Protein AF-A0A382KE20-F1 (afdb_monomer_lite)

Radius of gyration: 14.22 Å; chains: 1; bounding box: 24×34×31 Å

Secondary structure (DSSP, 8-state):
------HHHHHHH-HHHHHHHHHHHHS-SSHHHHHHGGG----SSS--S-GGG-PPPPP-

Sequence (60 aa):
NLKSENLETMLEKYPEKVLMKSVRGMLPKNKLGRAMIKKLRVFAGPEHTHIAQQPESLKL

InterPro domains:
  IPR005822 Large ribosomal subunit protein uL13 [PF00572] (2-48)
  IPR005822 Large ribosomal subunit protein uL13 [PTHR11545] (1-59)
  IPR023563 Large ribosomal subunit protein uL13, conserved site [PS00783] (23-45)
  IPR036899 Large ribosomal subunit protein uL13 superfamily [G3DSA:3.90.1180.10] (1-60)
  IPR036899 Large ribosomal subunit protein uL13 superfamily [SSF52161] (2-59)

Organism: NCBI:txid408172

pLDDT: mean 90.24, std 5.64, range [66.44, 96.75]

Structure (mmCIF, N/CA/C/O backbone):
data_AF-A0A382KE20-F1
#
_entry.id   AF-A0A382KE20-F1
#
loop_
_atom_site.group_PDB
_atom_site.id
_atom_site.type_symbol
_atom_site.label_atom_id
_atom_site.label_alt_id
_atom_site.label_comp_id
_atom_site.label_asym_id
_atom_site.label_entity_id
_atom_site.label_seq_id
_atom_site.pdbx_PDB_ins_code
_atom_site.Cartn_x
_atom_site.Cartn_y
_atom_site.Cartn_z
_atom_site.occupancy
_atom_site.B_iso_or_equiv
_atom_site.auth_seq_id
_atom_site.auth_comp_id
_atom_site.auth_asym_id
_atom_site.auth_atom_id
_atom_site.pdbx_PDB_model_num
ATOM 1 N N . ASN A 1 1 ? -7.079 15.403 15.216 1.00 66.44 1 ASN A N 1
ATOM 2 C CA . ASN A 1 1 ? -7.290 15.834 13.814 1.00 66.44 1 ASN A CA 1
ATOM 3 C C . ASN A 1 1 ? -7.810 14.675 12.984 1.00 66.44 1 ASN A C 1
ATOM 5 O O . ASN A 1 1 ? -7.038 13.784 12.651 1.00 66.44 1 ASN A O 1
ATOM 9 N N . LEU A 1 2 ? -9.112 14.663 12.698 1.00 86.50 2 LEU A N 1
ATOM 10 C CA . LEU A 1 2 ? -9.727 13.701 11.785 1.00 86.50 2 LEU A CA 1
ATOM 11 C C . LEU A 1 2 ? -9.473 14.164 10.345 1.00 86.50 2 LEU A C 1
ATOM 13 O O . LEU A 1 2 ? -9.734 15.319 10.024 1.00 86.50 2 LEU A O 1
ATOM 17 N N . LYS A 1 3 ? -8.947 13.278 9.497 1.00 85.81 3 LYS A N 1
ATOM 18 C CA . LYS A 1 3 ? -8.832 13.507 8.052 1.00 85.81 3 LYS A CA 1
ATOM 19 C C . LYS A 1 3 ? -9.854 12.621 7.348 1.00 85.81 3 LYS A C 1
ATOM 21 O O . LYS A 1 3 ? -9.953 11.440 7.675 1.00 85.81 3 LYS A O 1
ATOM 26 N N . SER A 1 4 ? -10.599 13.197 6.415 1.00 89.06 4 SER A N 1
ATOM 27 C CA . SER A 1 4 ? -11.551 12.498 5.553 1.00 89.06 4 SER A CA 1
ATOM 28 C C . SER A 1 4 ? -11.167 12.742 4.095 1.00 89.06 4 SER A C 1
ATOM 30 O O 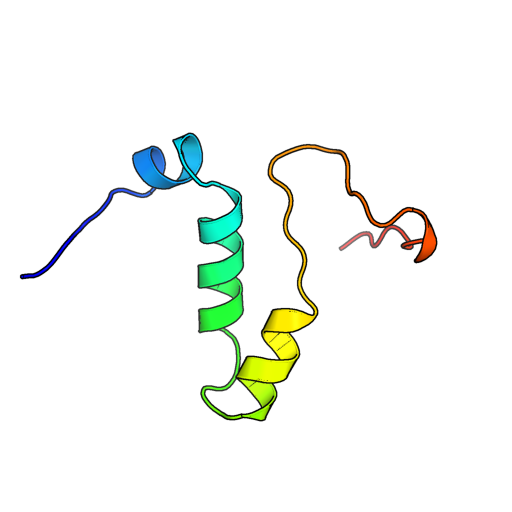. SER A 1 4 ? -10.648 13.804 3.759 1.00 89.06 4 SER A O 1
ATOM 32 N N . GLU A 1 5 ? -11.358 11.731 3.255 1.00 88.75 5 GLU A N 1
ATOM 33 C CA . GLU A 1 5 ? -11.105 11.781 1.814 1.00 88.75 5 GLU A CA 1
ATOM 34 C C . GLU A 1 5 ? -12.227 11.018 1.107 1.00 88.75 5 GLU A C 1
ATOM 36 O O . GLU A 1 5 ? -12.695 9.993 1.615 1.00 88.75 5 GLU A O 1
ATOM 41 N N . ASN A 1 6 ? -12.648 11.510 -0.058 1.00 93.44 6 ASN A N 1
ATOM 42 C CA . ASN A 1 6 ? -13.688 10.879 -0.866 1.00 93.44 6 ASN A CA 1
ATOM 43 C C . ASN A 1 6 ? -13.096 9.751 -1.721 1.00 93.44 6 ASN A C 1
ATOM 45 O O . ASN A 1 6 ? -11.922 9.794 -2.102 1.00 93.44 6 ASN A O 1
ATOM 49 N N . LEU A 1 7 ? -13.922 8.759 -2.069 1.00 90.81 7 LEU A N 1
ATOM 50 C CA . LEU A 1 7 ? -13.489 7.624 -2.891 1.00 90.81 7 LEU A CA 1
ATOM 51 C C . LEU A 1 7 ? -12.929 8.080 -4.243 1.00 90.81 7 LEU A C 1
ATOM 53 O O . LEU A 1 7 ? -11.858 7.628 -4.628 1.00 90.81 7 LEU A O 1
ATOM 57 N N . GLU A 1 8 ? -13.613 9.005 -4.913 1.00 92.25 8 GLU A N 1
ATOM 58 C CA . GLU A 1 8 ? -13.198 9.575 -6.200 1.00 92.25 8 GLU A CA 1
ATOM 59 C C . GLU A 1 8 ? -11.783 10.162 -6.125 1.00 92.25 8 GLU A C 1
ATOM 61 O O . GLU A 1 8 ? -10.878 9.701 -6.816 1.00 92.25 8 GLU A O 1
ATOM 66 N N . THR A 1 9 ? -11.537 11.050 -5.155 1.00 91.50 9 THR A N 1
ATOM 67 C CA . THR A 1 9 ? -10.205 11.638 -4.944 1.00 91.50 9 THR A CA 1
ATOM 68 C C . THR A 1 9 ? -9.122 10.599 -4.636 1.00 91.50 9 THR A C 1
ATOM 70 O O . THR A 1 9 ? -7.945 10.809 -4.933 1.00 91.50 9 THR A O 1
ATOM 73 N N . MET A 1 10 ? -9.495 9.473 -4.021 1.00 90.19 10 MET A N 1
ATOM 74 C CA . MET A 1 10 ? -8.564 8.397 -3.692 1.00 90.19 10 MET A CA 1
ATOM 75 C C . MET A 1 10 ? -8.277 7.499 -4.902 1.00 90.19 10 MET A C 1
ATOM 77 O O . MET A 1 10 ? -7.147 7.038 -5.037 1.00 90.19 10 MET A O 1
ATOM 81 N N . LEU A 1 11 ? -9.259 7.279 -5.779 1.00 90.62 11 LEU A N 1
ATOM 82 C CA . LEU A 1 11 ? -9.092 6.544 -7.034 1.00 90.62 11 LEU A CA 1
ATOM 83 C C . LEU A 1 11 ? -8.217 7.308 -8.029 1.00 90.62 11 LEU A C 1
ATOM 85 O O . LEU A 1 11 ? -7.414 6.689 -8.715 1.00 90.62 11 LEU A O 1
ATOM 89 N N . GLU A 1 12 ? -8.317 8.635 -8.068 1.00 89.88 12 GLU A N 1
ATOM 90 C CA . GLU A 1 12 ? -7.464 9.461 -8.929 1.00 89.88 12 GLU A CA 1
ATOM 91 C C . GLU A 1 12 ? -6.007 9.487 -8.456 1.00 89.88 12 GLU A C 1
ATOM 93 O O . GLU A 1 12 ? -5.081 9.399 -9.258 1.00 89.88 12 GLU A O 1
ATOM 98 N N . LYS A 1 13 ? -5.786 9.619 -7.141 1.00 90.25 13 LYS A N 1
ATOM 99 C CA . LYS A 1 13 ? -4.433 9.786 -6.585 1.00 90.25 13 LYS A CA 1
ATOM 100 C C . LYS A 1 13 ? -3.712 8.470 -6.320 1.00 90.25 13 LYS A C 1
ATOM 102 O O . LYS A 1 13 ? -2.504 8.396 -6.517 1.00 90.25 13 LYS A O 1
ATOM 107 N N . TYR A 1 14 ? -4.423 7.482 -5.778 1.00 90.25 14 TYR A N 1
ATOM 108 C CA . TYR A 1 14 ? -3.860 6.227 -5.268 1.00 90.25 14 TYR A CA 1
ATOM 109 C C . TYR A 1 14 ? -4.857 5.062 -5.416 1.00 90.25 14 TYR A C 1
ATOM 111 O O . TYR A 1 14 ? -5.308 4.498 -4.402 1.00 90.25 14 TYR A O 1
ATOM 119 N N . PRO A 1 15 ? -5.231 4.688 -6.651 1.00 89.94 15 PRO A N 1
ATOM 120 C CA . PRO A 1 15 ? -6.223 3.640 -6.896 1.00 89.94 15 PRO A CA 1
ATOM 121 C C . PRO A 1 15 ? -5.842 2.300 -6.246 1.00 89.94 15 PRO A C 1
ATOM 123 O O . PRO A 1 15 ? -6.695 1.603 -5.693 1.00 89.94 15 PRO A O 1
ATOM 126 N N . GLU A 1 16 ? -4.549 1.970 -6.184 1.00 91.88 16 GLU A N 1
ATOM 127 C CA . GLU A 1 16 ? -4.035 0.750 -5.557 1.00 91.88 16 GLU A CA 1
ATOM 128 C C . GLU A 1 16 ? -4.360 0.657 -4.057 1.00 91.88 16 GLU A C 1
ATOM 130 O O . GLU A 1 16 ? -4.613 -0.428 -3.518 1.00 91.88 16 GLU A O 1
ATOM 135 N N . LYS A 1 17 ? -4.413 1.802 -3.362 1.00 91.50 17 LYS A N 1
ATOM 136 C CA . LYS A 1 17 ? -4.696 1.838 -1.923 1.00 91.50 17 LYS A CA 1
ATOM 137 C C . LYS A 1 17 ? -6.149 1.501 -1.620 1.00 91.50 17 LYS A C 1
ATOM 139 O O . LYS A 1 17 ? -6.412 1.021 -0.518 1.00 91.50 17 LYS A O 1
ATOM 144 N N . VAL A 1 18 ? -7.080 1.760 -2.540 1.00 92.88 18 VAL A N 1
ATOM 145 C CA . VAL A 1 18 ? -8.506 1.460 -2.341 1.00 92.88 18 VAL A CA 1
ATOM 146 C C . VAL A 1 18 ? -8.680 -0.049 -2.195 1.00 92.88 18 VAL A C 1
ATOM 148 O O . VAL A 1 18 ? -9.130 -0.522 -1.151 1.00 92.88 18 VAL A O 1
ATOM 151 N N . LEU A 1 19 ? -8.203 -0.811 -3.181 1.00 92.19 19 LEU A N 1
ATOM 152 C CA . LEU A 1 19 ? -8.230 -2.275 -3.165 1.00 92.19 19 LEU A CA 1
ATOM 153 C C . LEU A 1 19 ? -7.456 -2.855 -1.978 1.00 92.19 19 LEU A C 1
ATOM 155 O O . LEU A 1 19 ? -7.969 -3.707 -1.251 1.00 92.19 19 LEU A O 1
ATOM 159 N N . MET A 1 20 ? -6.246 -2.355 -1.720 1.00 94.38 20 MET A N 1
ATOM 160 C CA . MET A 1 20 ? -5.425 -2.837 -0.609 1.00 94.38 20 MET A CA 1
ATOM 161 C C . MET A 1 20 ? -6.084 -2.597 0.760 1.00 94.38 20 MET A C 1
ATOM 163 O O . MET A 1 20 ? -5.994 -3.458 1.640 1.00 94.38 20 MET A O 1
ATOM 167 N N . LYS A 1 21 ? -6.767 -1.458 0.962 1.00 93.62 21 LYS A N 1
ATOM 168 C CA . LYS A 1 21 ? -7.535 -1.186 2.190 1.00 93.62 21 LYS A CA 1
ATOM 169 C C . LYS A 1 21 ? -8.727 -2.130 2.323 1.00 93.62 21 LYS A C 1
ATOM 171 O O . LYS A 1 21 ? -8.911 -2.675 3.411 1.00 93.62 21 LYS A O 1
ATOM 176 N N . SER A 1 22 ? -9.486 -2.352 1.249 1.00 94.38 22 SER A N 1
ATOM 177 C CA . SER A 1 22 ? -10.637 -3.262 1.251 1.00 94.38 22 SER A CA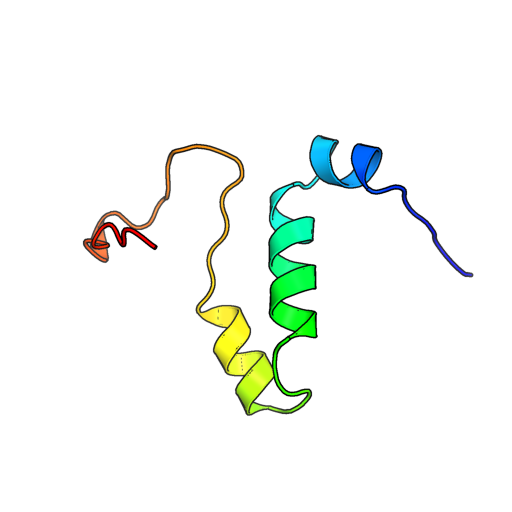 1
ATOM 178 C C . SER A 1 22 ? -10.224 -4.680 1.639 1.00 94.38 22 SER A C 1
ATOM 180 O O . SER A 1 22 ? -10.756 -5.228 2.603 1.00 94.38 22 SER A O 1
ATOM 182 N N . VAL A 1 23 ? -9.201 -5.242 0.984 1.00 95.00 23 VAL A N 1
ATOM 183 C CA . VAL A 1 23 ? -8.706 -6.594 1.300 1.00 95.00 23 VAL A CA 1
ATOM 184 C C . VAL A 1 23 ? -8.155 -6.661 2.723 1.00 95.00 23 VAL A C 1
ATOM 186 O O . VAL A 1 23 ? -8.459 -7.591 3.464 1.00 95.00 23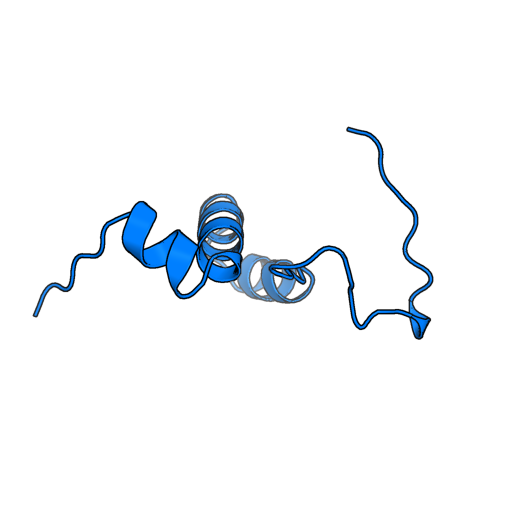 VAL A O 1
ATOM 189 N N . ARG A 1 24 ? -7.398 -5.648 3.167 1.00 95.31 24 ARG A N 1
ATOM 190 C CA . ARG A 1 24 ? -6.909 -5.584 4.553 1.00 95.31 24 ARG A CA 1
ATOM 191 C C . ARG A 1 24 ? -8.047 -5.570 5.578 1.00 95.31 24 ARG A C 1
ATOM 193 O O . ARG A 1 24 ? -7.861 -6.109 6.667 1.00 95.31 24 ARG A O 1
ATOM 200 N N . GLY A 1 25 ? -9.182 -4.951 5.256 1.00 95.75 25 GLY A N 1
ATOM 201 C CA . GLY A 1 25 ? -10.378 -4.939 6.099 1.00 95.75 25 GLY A CA 1
ATOM 202 C C . GLY A 1 25 ? -11.036 -6.314 6.243 1.00 95.75 25 GLY A C 1
ATOM 203 O O . GLY A 1 25 ? -11.580 -6.602 7.305 1.00 95.75 25 GLY A O 1
ATOM 204 N N . MET A 1 26 ? -10.929 -7.166 5.218 1.00 96.62 26 MET A N 1
ATOM 205 C CA . MET A 1 26 ? -11.467 -8.535 5.209 1.00 96.62 26 MET A CA 1
ATOM 206 C C . MET A 1 26 ? -10.543 -9.561 5.893 1.00 96.62 26 MET A C 1
ATOM 208 O O . MET A 1 26 ? -10.965 -10.678 6.178 1.00 96.62 26 MET A O 1
ATOM 212 N N . LEU A 1 27 ? -9.280 -9.209 6.164 1.00 95.06 27 LEU A N 1
ATOM 213 C CA . LEU A 1 27 ? -8.301 -10.093 6.803 1.00 95.06 27 LEU A CA 1
ATOM 214 C C . LEU A 1 27 ? -8.358 -10.042 8.343 1.00 95.06 27 LEU A C 1
ATOM 216 O O . LEU A 1 27 ? -8.695 -9.009 8.931 1.00 95.06 27 LEU A O 1
ATOM 220 N N . PRO A 1 28 ? -7.937 -11.121 9.035 1.00 96.19 28 PRO A N 1
ATOM 221 C CA . PRO A 1 28 ? -7.884 -11.148 10.494 1.00 96.19 28 PRO A CA 1
ATOM 222 C C . PRO A 1 28 ? -6.897 -10.108 11.047 1.00 96.19 28 PRO A C 1
ATOM 224 O O . PRO A 1 28 ? -5.768 -9.963 10.572 1.00 96.19 28 PRO A O 1
ATOM 227 N N . LYS A 1 29 ? -7.282 -9.398 12.115 1.00 95.31 29 LYS A N 1
ATOM 228 C CA . LYS A 1 29 ? -6.481 -8.317 12.723 1.00 95.31 29 LYS A CA 1
ATOM 229 C C . LYS A 1 29 ? -5.384 -8.834 13.667 1.00 95.31 29 LYS A C 1
ATOM 231 O O . LYS A 1 29 ? -5.285 -8.412 14.813 1.00 95.31 29 LYS A O 1
ATOM 236 N N . ASN A 1 30 ? -4.529 -9.734 13.187 1.00 96.25 30 ASN A N 1
ATOM 237 C CA . ASN A 1 30 ? -3.438 -10.339 13.959 1.00 96.25 30 ASN A CA 1
ATOM 238 C C . ASN A 1 30 ? -2.098 -10.319 13.187 1.00 96.25 30 ASN A C 1
ATOM 240 O O . ASN A 1 30 ? -1.991 -9.752 12.096 1.00 96.25 30 ASN A O 1
ATOM 244 N N . LYS A 1 31 ? -1.041 -10.910 13.767 1.00 96.75 31 LYS A N 1
ATOM 245 C CA . LYS A 1 31 ? 0.285 -11.000 13.120 1.00 96.75 31 LYS A CA 1
ATOM 246 C C . LYS A 1 31 ? 0.219 -11.744 11.778 1.00 96.75 31 LYS A C 1
ATOM 248 O O . LYS A 1 31 ? 0.887 -11.328 10.834 1.00 96.75 31 LYS A O 1
ATOM 253 N N . LEU A 1 32 ? -0.622 -12.776 11.680 1.00 95.81 32 LEU A N 1
ATOM 254 C CA . LEU A 1 32 ? -0.828 -13.544 10.452 1.00 95.81 32 LEU A CA 1
ATOM 255 C C . LEU A 1 32 ? -1.468 -12.691 9.351 1.00 95.81 32 LEU A C 1
ATOM 257 O O . LEU A 1 32 ? -0.926 -12.634 8.254 1.00 95.81 32 LEU A O 1
ATOM 261 N N . GLY A 1 33 ? -2.541 -11.950 9.636 1.00 96.19 33 GLY A N 1
ATOM 262 C CA . GLY A 1 33 ? -3.173 -11.071 8.647 1.00 96.19 33 GLY A CA 1
ATOM 263 C C . GLY A 1 33 ? -2.222 -9.989 8.127 1.00 96.19 33 GLY A C 1
ATOM 264 O O . GLY A 1 33 ? -2.196 -9.699 6.931 1.00 96.19 33 GLY A O 1
ATOM 265 N N . ARG A 1 34 ? -1.341 -9.460 8.993 1.00 95.06 34 ARG A N 1
ATOM 266 C CA . ARG A 1 34 ? -0.257 -8.551 8.570 1.00 95.06 34 ARG A CA 1
ATOM 267 C C . ARG A 1 34 ? 0.776 -9.225 7.663 1.00 95.06 34 ARG A C 1
ATOM 269 O O . ARG A 1 34 ? 1.398 -8.533 6.865 1.00 95.06 34 ARG A O 1
ATOM 276 N N . ALA A 1 35 ? 0.992 -10.532 7.790 1.00 96.56 35 ALA A N 1
ATOM 277 C CA . ALA A 1 35 ? 1.848 -11.290 6.882 1.00 96.56 35 ALA A CA 1
ATOM 278 C C . ALA A 1 35 ? 1.127 -11.605 5.561 1.00 96.56 35 ALA A C 1
ATOM 280 O O . ALA A 1 35 ? 1.731 -11.482 4.499 1.00 96.56 35 ALA A O 1
ATOM 281 N N . MET A 1 36 ? -0.167 -11.938 5.610 1.00 95.56 36 MET A N 1
ATOM 282 C CA . MET A 1 36 ? -0.987 -12.231 4.429 1.00 95.56 36 MET A CA 1
ATOM 283 C C . MET A 1 36 ? -1.085 -11.028 3.490 1.00 95.56 36 MET A C 1
ATOM 285 O O . MET A 1 36 ? -0.821 -11.170 2.301 1.00 95.56 36 MET A O 1
ATOM 289 N N . ILE A 1 37 ? -1.370 -9.830 4.015 1.00 95.81 37 ILE A N 1
ATOM 290 C CA . ILE A 1 37 ? -1.521 -8.632 3.173 1.00 95.81 37 ILE A CA 1
ATOM 291 C C . ILE A 1 37 ? -0.236 -8.268 2.412 1.00 95.81 37 ILE A C 1
ATOM 293 O O . ILE A 1 37 ? -0.310 -7.676 1.344 1.00 95.81 37 ILE A O 1
ATOM 297 N N . LYS A 1 38 ? 0.948 -8.658 2.910 1.00 93.25 38 LYS A N 1
ATOM 298 C CA . LYS A 1 38 ? 2.234 -8.421 2.223 1.00 93.25 38 LYS A CA 1
ATOM 299 C C . LYS A 1 38 ? 2.414 -9.269 0.959 1.00 93.25 38 LYS A C 1
ATOM 301 O O . LYS A 1 38 ? 3.280 -8.955 0.144 1.00 93.25 38 LYS A O 1
ATOM 306 N N . LYS A 1 39 ? 1.635 -10.345 0.815 1.00 92.75 39 LYS A N 1
ATOM 307 C CA . LYS A 1 39 ? 1.629 -11.191 -0.384 1.00 92.75 39 LYS A CA 1
ATOM 308 C C . LYS A 1 39 ? 0.809 -10.570 -1.518 1.00 92.75 39 LYS A C 1
ATOM 310 O O . LYS A 1 39 ? 1.041 -10.910 -2.669 1.00 92.75 39 LYS A O 1
ATOM 315 N N . LEU A 1 40 ? -0.113 -9.656 -1.203 1.00 92.94 40 LEU A N 1
ATOM 316 C CA . LEU A 1 40 ? -0.914 -8.952 -2.198 1.00 92.94 40 LEU A CA 1
ATOM 317 C C . LEU A 1 40 ? -0.095 -7.827 -2.844 1.00 92.94 40 LEU A C 1
ATOM 319 O O . LEU A 1 40 ? 0.487 -6.992 -2.148 1.00 92.94 40 LEU A O 1
ATOM 323 N N . ARG A 1 41 ? -0.083 -7.790 -4.177 1.00 91.56 41 ARG A N 1
ATOM 324 C CA . ARG A 1 41 ? 0.562 -6.749 -4.984 1.00 91.56 41 ARG A CA 1
ATOM 325 C C . ARG A 1 41 ? -0.482 -6.182 -5.935 1.00 91.56 41 ARG A C 1
ATOM 327 O O . ARG A 1 41 ? -1.038 -6.921 -6.736 1.00 91.56 41 ARG A O 1
ATOM 334 N N . VAL A 1 42 ? -0.789 -4.897 -5.776 1.00 91.81 42 VAL A N 1
ATOM 335 C CA . VAL A 1 42 ? -1.8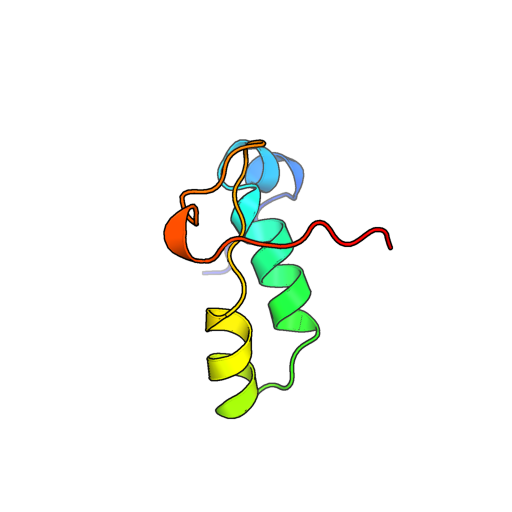10 -4.187 -6.556 1.00 91.81 42 VAL A CA 1
ATOM 336 C C . VAL A 1 42 ? -1.107 -3.139 -7.406 1.00 91.81 42 VAL A C 1
ATOM 338 O O . VAL A 1 42 ? -0.290 -2.381 -6.884 1.00 91.81 42 VAL A O 1
ATOM 341 N N . PHE A 1 43 ? -1.437 -3.106 -8.691 1.00 92.06 43 PHE A N 1
ATOM 342 C CA . PHE A 1 43 ? -0.924 -2.147 -9.661 1.00 92.06 43 PHE A CA 1
ATOM 343 C C . PHE A 1 43 ? -2.108 -1.373 -10.244 1.00 92.06 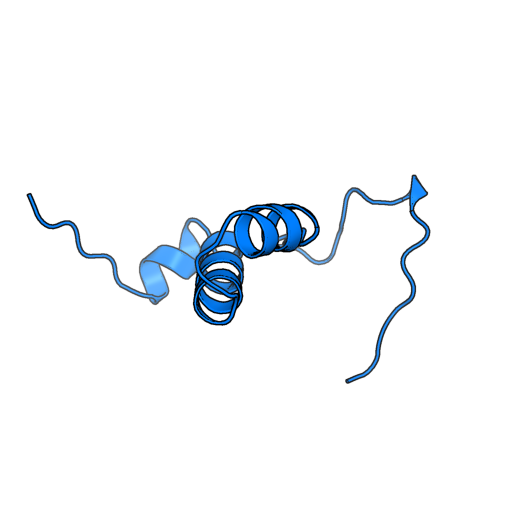43 PHE A C 1
ATOM 345 O O . PHE A 1 43 ? -3.190 -1.931 -10.406 1.00 92.06 43 PHE A O 1
ATOM 352 N N . ALA A 1 44 ? -1.917 -0.081 -10.508 1.00 88.75 44 ALA A N 1
ATOM 353 C CA . ALA A 1 44 ? -2.959 0.775 -11.076 1.00 88.75 44 ALA A CA 1
ATOM 354 C C . ALA A 1 44 ? -3.182 0.523 -12.580 1.00 88.75 44 ALA A C 1
ATOM 356 O O . ALA A 1 44 ? -4.266 0.779 -13.094 1.00 88.75 44 ALA A O 1
ATOM 357 N N . GLY A 1 45 ? -2.146 0.046 -13.278 1.00 87.38 45 GLY A N 1
ATOM 358 C CA . GLY A 1 45 ? -2.162 -0.244 -14.710 1.00 87.38 45 GLY A CA 1
ATOM 359 C C . GLY A 1 45 ? -2.241 -1.743 -15.024 1.00 87.38 45 GLY A C 1
ATOM 360 O O . GLY A 1 45 ? -2.238 -2.570 -14.111 1.00 87.38 45 GLY A O 1
ATOM 361 N N . PRO A 1 46 ? -2.277 -2.100 -16.320 1.00 86.94 46 PRO A N 1
ATOM 362 C CA . PRO A 1 46 ? -2.392 -3.489 -16.770 1.00 86.94 46 PRO A CA 1
ATOM 363 C C . PRO A 1 46 ? -1.105 -4.305 -16.575 1.00 86.94 46 PRO A C 1
ATOM 365 O O . PRO A 1 46 ? -1.141 -5.532 -16.632 1.00 86.94 46 PRO A O 1
ATOM 368 N N . GLU A 1 47 ? 0.030 -3.643 -16.353 1.00 87.44 47 GLU A N 1
ATOM 369 C CA . GLU A 1 47 ? 1.335 -4.287 -16.229 1.00 87.44 47 GLU A CA 1
ATOM 370 C C . GLU A 1 47 ? 1.747 -4.497 -14.768 1.00 87.44 47 GLU A C 1
ATOM 372 O O . GLU A 1 47 ? 1.487 -3.671 -13.890 1.00 87.44 47 GLU A O 1
ATOM 377 N N . HIS A 1 48 ? 2.465 -5.594 -14.519 1.00 85.44 48 HIS A N 1
ATOM 378 C CA . HIS A 1 48 ? 3.086 -5.896 -13.234 1.00 85.44 48 HIS A CA 1
ATOM 379 C C . HIS A 1 48 ? 4.590 -6.152 -13.395 1.00 85.44 48 HIS A C 1
ATOM 381 O O . HIS A 1 48 ? 5.041 -6.737 -14.379 1.00 85.44 48 HIS A O 1
ATOM 387 N N . THR A 1 49 ? 5.385 -5.836 -12.373 1.00 87.44 49 THR A N 1
ATOM 388 C CA . THR A 1 49 ? 6.841 -6.094 -12.373 1.00 87.44 49 THR A CA 1
ATOM 389 C C . THR A 1 49 ? 7.212 -7.555 -12.064 1.00 87.44 49 THR A C 1
ATOM 391 O O . THR A 1 49 ? 8.388 -7.909 -11.996 1.00 87.44 49 THR A O 1
ATOM 394 N N . HIS A 1 50 ? 6.215 -8.429 -11.895 1.00 84.94 50 HIS A N 1
ATOM 395 C CA . HIS A 1 50 ? 6.353 -9.817 -11.441 1.00 84.94 50 HIS A CA 1
ATOM 396 C C . HIS A 1 50 ? 6.677 -10.835 -12.547 1.00 84.94 50 HIS A C 1
ATOM 398 O O . HIS A 1 50 ? 6.127 -11.933 -12.581 1.00 84.94 50 HIS A O 1
ATOM 404 N N . ILE A 1 51 ? 7.590 -10.488 -13.457 1.00 81.38 51 ILE A N 1
ATOM 405 C CA . ILE A 1 51 ? 7.940 -11.343 -14.607 1.00 81.38 51 ILE A CA 1
ATOM 406 C C . ILE A 1 51 ? 8.569 -12.669 -14.140 1.00 81.38 51 ILE A C 1
ATOM 408 O O . ILE A 1 51 ? 8.247 -13.734 -14.658 1.00 81.38 51 ILE A O 1
ATOM 412 N N . ALA A 1 52 ? 9.415 -12.626 -13.106 1.00 84.25 52 ALA A N 1
ATOM 413 C CA . ALA A 1 52 ? 10.119 -13.806 -12.599 1.00 84.25 52 ALA A CA 1
ATOM 414 C C . ALA A 1 52 ? 9.211 -14.819 -11.878 1.00 84.25 52 ALA A C 1
ATOM 416 O O . ALA A 1 52 ? 9.592 -15.976 -11.740 1.00 84.25 52 ALA A O 1
ATOM 417 N N . GLN A 1 53 ? 8.036 -14.398 -11.393 1.00 84.19 53 GLN A N 1
ATOM 418 C CA . GLN A 1 53 ? 7.116 -15.284 -10.671 1.00 84.19 53 GLN A CA 1
ATOM 419 C C . GLN A 1 53 ? 6.208 -16.107 -11.593 1.00 84.19 53 GLN A C 1
ATOM 421 O O . GLN A 1 53 ? 5.503 -16.966 -11.077 1.00 84.19 53 GLN A O 1
ATOM 426 N N . GLN A 1 54 ? 6.219 -15.846 -12.909 1.00 84.31 54 GLN A N 1
ATOM 427 C CA . GLN A 1 54 ? 5.354 -16.505 -13.901 1.00 84.31 54 GLN A CA 1
ATOM 428 C C . GLN A 1 54 ? 3.893 -16.645 -13.423 1.00 84.31 54 GLN A C 1
ATOM 430 O O . GLN A 1 54 ? 3.396 -17.756 -13.254 1.00 84.31 54 GLN A O 1
ATOM 435 N N . PRO A 1 55 ? 3.205 -15.524 -13.136 1.00 86.94 55 PRO A N 1
ATOM 436 C CA . PRO A 1 55 ? 1.855 -15.566 -12.591 1.00 86.94 55 PRO A CA 1
ATOM 437 C C . PRO A 1 55 ? 0.864 -16.194 -13.577 1.00 86.94 55 PRO A C 1
ATOM 439 O O . PRO A 1 55 ? 0.820 -15.834 -14.752 1.00 86.94 55 PRO A O 1
ATOM 442 N N . GLU A 1 56 ? 0.026 -17.096 -13.072 1.00 87.62 56 GLU A N 1
ATOM 443 C CA . GLU A 1 56 ? -1.065 -17.699 -13.835 1.00 87.62 56 GLU A CA 1
ATOM 444 C C . GLU A 1 56 ? -2.321 -16.826 -13.769 1.00 87.62 56 GLU A C 1
ATOM 446 O O . GLU A 1 56 ? -2.722 -16.343 -12.704 1.00 87.62 56 GLU A O 1
ATOM 451 N N . SER A 1 57 ? -2.972 -16.629 -14.916 1.00 86.88 57 SER A N 1
ATOM 452 C CA . SER A 1 57 ? -4.226 -15.885 -14.986 1.00 86.88 57 SER A CA 1
ATOM 453 C C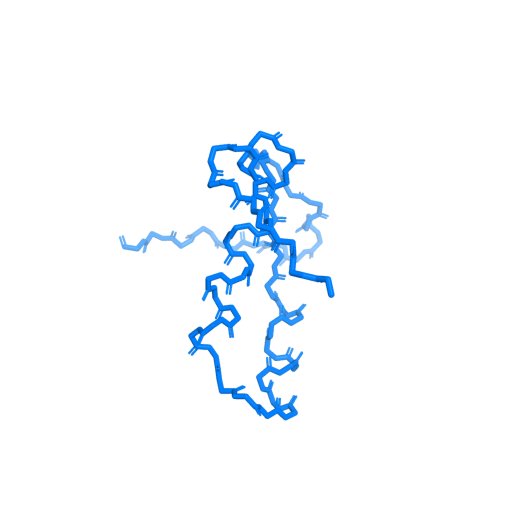 . SER A 1 57 ? -5.370 -16.699 -14.377 1.00 86.88 57 SER A C 1
ATOM 455 O O . SER A 1 57 ? -5.748 -17.741 -14.914 1.00 86.88 57 SER A O 1
ATOM 457 N N . LEU A 1 58 ? -5.967 -16.194 -13.300 1.00 88.81 58 LEU A N 1
ATOM 458 C CA . LEU A 1 58 ? -7.187 -16.745 -12.711 1.00 88.81 58 LEU A CA 1
ATOM 459 C C . LEU A 1 58 ? -8.423 -16.098 -13.349 1.00 88.81 58 LEU A C 1
ATOM 461 O O . LEU A 1 58 ? -8.540 -14.873 -13.372 1.00 88.81 58 LEU A O 1
ATOM 465 N N . LYS A 1 59 ? -9.360 -16.921 -13.834 1.00 82.19 59 LYS A N 1
ATOM 466 C CA . LYS A 1 59 ? -10.737 -16.494 -14.125 1.00 82.19 59 LYS A CA 1
ATOM 467 C C . LYS A 1 59 ? -11.583 -16.784 -12.886 1.00 82.19 59 LYS A C 1
ATOM 469 O O . LYS A 1 59 ? -11.534 -17.903 -12.380 1.00 82.19 59 LYS A O 1
ATOM 474 N N . LEU A 1 60 ? -12.276 -15.762 -12.393 1.00 71.38 60 LEU A N 1
ATOM 475 C CA . LEU A 1 60 ? -13.176 -15.833 -11.239 1.00 71.38 60 LEU A CA 1
ATOM 476 C C . LEU A 1 60 ? -14.600 -16.172 -11.674 1.00 71.38 60 LEU A C 1
ATOM 478 O O . LEU A 1 60 ? -14.978 -15.741 -12.788 1.00 71.38 60 LEU A O 1
#

Foldseek 3Di:
DDDDDDPVRCCVPPVQVVVLVVVLVVFDPDPVSVVVSVVDDGDNDPDDPPPVVPDDDDDD